Protein AF-A0A2G0VUC4-F1 (afdb_monomer_lite)

Structure (mmCIF, N/CA/C/O backbone):
data_AF-A0A2G0VUC4-F1
#
_entry.id   AF-A0A2G0VUC4-F1
#
loop_
_atom_site.group_PDB
_atom_site.id
_atom_site.type_symbol
_atom_site.label_atom_id
_atom_site.label_alt_id
_atom_site.label_comp_id
_atom_site.label_asym_id
_atom_site.label_entity_id
_atom_site.label_seq_id
_atom_site.pdbx_PDB_ins_code
_atom_site.Cartn_x
_atom_site.Cartn_y
_atom_site.Cartn_z
_atom_site.occupancy
_atom_site.B_iso_or_equiv
_atom_site.auth_seq_id
_atom_site.auth_comp_id
_atom_site.auth_asym_id
_atom_site.auth_atom_id
_atom_site.pdbx_PDB_model_num
ATOM 1 N N . MET A 1 1 ? -6.877 -8.867 16.863 1.00 85.81 1 MET A N 1
ATOM 2 C CA . MET A 1 1 ? -7.852 -7.922 16.282 1.00 85.81 1 MET A CA 1
ATOM 3 C C . MET A 1 1 ? -8.717 -7.413 17.406 1.00 85.81 1 MET A C 1
ATOM 5 O O . MET A 1 1 ? -8.926 -8.165 18.348 1.00 85.81 1 MET A O 1
ATOM 9 N N . LEU A 1 2 ? -9.216 -6.186 17.304 1.00 89.44 2 LEU A N 1
ATOM 10 C CA . LEU A 1 2 ? -10.131 -5.609 18.285 1.00 89.44 2 LEU A CA 1
ATOM 11 C C . LEU A 1 2 ? -11.136 -4.665 17.627 1.00 89.44 2 LEU A C 1
ATOM 13 O O . LEU A 1 2 ? -10.881 -4.143 16.532 1.00 89.44 2 LEU A O 1
ATOM 17 N N . ILE A 1 3 ? -12.258 -4.427 18.305 1.00 92.06 3 ILE A N 1
ATOM 18 C CA . ILE A 1 3 ? -13.204 -3.367 17.933 1.00 92.06 3 ILE A CA 1
ATOM 19 C C . ILE A 1 3 ? -12.658 -2.024 18.428 1.00 92.06 3 ILE A C 1
ATOM 21 O O . ILE A 1 3 ? -12.267 -1.889 19.586 1.00 92.06 3 ILE A O 1
ATOM 25 N N . ALA A 1 4 ? -12.642 -1.011 17.566 1.00 93.31 4 ALA A N 1
ATOM 26 C CA . ALA A 1 4 ? -12.190 0.328 17.917 1.00 93.31 4 ALA A CA 1
ATOM 27 C C . ALA A 1 4 ? -13.163 1.401 17.439 1.00 93.31 4 ALA A C 1
ATOM 29 O O . ALA A 1 4 ? -13.770 1.288 16.376 1.00 93.31 4 ALA A O 1
ATOM 30 N N . ILE A 1 5 ? -13.237 2.481 18.210 1.00 93.19 5 ILE A N 1
ATOM 31 C CA . ILE A 1 5 ? -13.954 3.706 17.871 1.00 93.19 5 ILE A CA 1
ATOM 32 C C . ILE A 1 5 ? -12.913 4.771 17.550 1.00 93.19 5 ILE A C 1
ATOM 34 O O . ILE A 1 5 ? -11.982 4.993 18.327 1.00 93.19 5 ILE A O 1
ATOM 38 N N . ALA A 1 6 ? -13.059 5.416 16.400 1.00 91.56 6 ALA A N 1
ATOM 39 C CA . ALA A 1 6 ? -12.246 6.540 15.970 1.00 91.56 6 ALA A CA 1
ATOM 40 C C . ALA A 1 6 ? -13.125 7.788 15.859 1.00 91.56 6 ALA A C 1
ATOM 42 O O . ALA A 1 6 ? -14.198 7.743 15.261 1.00 91.56 6 ALA A O 1
ATOM 43 N N . GLY A 1 7 ? -12.671 8.892 16.444 1.00 90.25 7 GLY A N 1
ATOM 44 C CA . GLY A 1 7 ? -13.303 10.199 16.325 1.00 90.25 7 GLY A CA 1
ATOM 45 C C . GLY A 1 7 ? -12.449 11.137 15.489 1.00 90.25 7 GLY A C 1
ATOM 46 O O . GLY A 1 7 ? -11.262 11.319 15.774 1.00 90.25 7 GLY A O 1
ATOM 47 N N . PHE A 1 8 ? -13.074 11.742 14.488 1.00 85.94 8 PHE A N 1
ATOM 48 C CA . PHE A 1 8 ? -12.481 12.731 13.597 1.00 85.94 8 PHE A CA 1
ATOM 49 C C . PHE A 1 8 ? -13.121 14.102 13.837 1.00 85.94 8 PHE A C 1
ATOM 51 O O . PHE A 1 8 ? -14.271 14.170 14.285 1.00 85.94 8 PHE A O 1
ATOM 58 N N . PRO A 1 9 ? -12.418 15.204 13.545 1.00 83.00 9 PRO A N 1
ATOM 59 C CA . PRO A 1 9 ? -13.024 16.528 13.560 1.00 83.00 9 PRO A CA 1
ATOM 60 C C . PRO A 1 9 ? -14.256 16.571 12.646 1.00 83.00 9 PRO A C 1
ATOM 62 O O . PRO A 1 9 ? -14.253 16.012 11.552 1.00 83.00 9 PRO A O 1
ATOM 65 N N . ALA A 1 10 ? -15.323 17.240 13.089 1.00 73.06 10 ALA A N 1
ATOM 66 C CA . ALA A 1 10 ? -16.531 17.409 12.274 1.00 73.06 10 ALA A CA 1
ATOM 67 C C . ALA A 1 10 ? -16.302 18.304 11.037 1.00 73.06 10 ALA A C 1
ATOM 69 O O . ALA A 1 10 ? -17.073 18.269 10.081 1.00 73.06 10 ALA A O 1
ATOM 70 N N . ASP A 1 11 ? -15.241 19.110 11.075 1.00 73.38 11 ASP A N 1
ATOM 71 C CA . ASP A 1 11 ? -14.840 20.054 10.041 1.00 73.38 11 ASP A CA 1
ATOM 72 C C . ASP A 1 11 ? -13.656 19.480 9.252 1.00 73.38 11 ASP A C 1
ATOM 74 O O . ASP A 1 11 ? -12.533 19.441 9.755 1.00 73.38 11 ASP A O 1
ATOM 78 N N . SER A 1 12 ? -13.906 19.060 8.010 1.00 59.00 12 SER A N 1
ATOM 79 C CA . SER A 1 12 ? -12.901 18.485 7.104 1.00 59.00 12 SER A CA 1
ATOM 80 C C . SER A 1 12 ? -11.830 19.485 6.653 1.00 59.00 12 SER A C 1
ATOM 82 O O . SER A 1 12 ? -10.895 19.109 5.956 1.00 59.00 12 SER A O 1
ATOM 84 N N . SER A 1 13 ? -11.947 20.771 7.014 1.00 60.84 13 SER A N 1
ATOM 85 C CA . SER A 1 13 ? -10.867 21.751 6.825 1.00 60.84 13 SER A CA 1
ATOM 86 C C . SER A 1 13 ? -9.804 21.687 7.928 1.00 60.84 13 SER A C 1
ATOM 88 O O . SER A 1 13 ? -8.744 22.305 7.811 1.00 60.84 13 SER A O 1
ATOM 90 N N . LYS A 1 14 ? -10.074 20.941 9.005 1.00 53.00 14 LYS A N 1
ATOM 91 C CA . LYS A 1 14 ? -9.201 20.802 10.165 1.00 53.00 14 LYS A CA 1
ATOM 92 C C . LYS A 1 14 ? -8.740 19.361 10.280 1.00 53.00 14 LYS A C 1
ATOM 94 O O . LYS A 1 14 ? -9.324 18.624 11.052 1.00 53.00 14 LYS A O 1
ATOM 99 N N . ASP A 1 15 ? -7.654 19.028 9.586 1.00 56.28 15 ASP A N 1
ATOM 100 C CA . ASP A 1 15 ? -6.787 17.880 9.891 1.00 56.28 15 ASP A CA 1
ATOM 101 C C . ASP A 1 15 ? -7.516 16.527 10.047 1.00 56.28 15 ASP A C 1
ATOM 103 O O . ASP A 1 15 ? -8.082 16.221 11.096 1.00 56.28 15 ASP A O 1
ATOM 107 N N . ASP A 1 16 ? -7.390 15.659 9.040 1.00 63.53 16 ASP A N 1
ATOM 108 C CA . ASP A 1 16 ? -7.969 14.304 9.018 1.00 63.53 16 ASP A CA 1
ATOM 109 C C . ASP A 1 16 ? -7.397 13.358 10.100 1.00 63.53 16 ASP A C 1
ATOM 111 O O . ASP A 1 16 ? -7.725 12.168 10.160 1.00 63.53 16 ASP A O 1
ATOM 115 N N . SER A 1 17 ? -6.537 13.862 10.989 1.00 74.81 17 SER A N 1
ATOM 116 C CA . SER A 1 17 ? -6.028 13.121 12.135 1.00 74.81 17 SER A CA 1
ATOM 117 C C . SER A 1 17 ? -7.134 12.716 13.108 1.00 74.81 17 SER A C 1
ATOM 119 O O . SER A 1 17 ? -7.921 13.526 13.605 1.00 74.81 17 SER A O 1
ATOM 121 N N . VAL A 1 18 ? -7.091 11.442 13.491 1.00 79.00 18 VAL A N 1
ATOM 122 C CA . VAL A 1 18 ? -7.903 10.873 14.569 1.00 79.00 18 VAL A CA 1
ATOM 123 C C . VAL A 1 18 ? -7.640 11.636 15.872 1.00 79.00 18 VAL A C 1
ATOM 125 O O . VAL A 1 18 ? -6.518 11.644 16.377 1.00 79.00 18 VAL A O 1
ATOM 128 N N . LYS A 1 19 ? -8.680 12.258 16.437 1.00 83.81 19 LYS A N 1
ATOM 129 C CA . LYS A 1 19 ? -8.619 12.990 17.717 1.00 83.81 19 LYS A CA 1
ATOM 130 C C . LYS A 1 19 ? -8.969 12.119 18.913 1.00 83.81 19 LYS A C 1
ATOM 132 O O . LYS A 1 19 ? -8.510 12.382 20.019 1.00 83.81 19 LYS A O 1
ATOM 137 N N . LEU A 1 20 ? -9.762 11.079 18.684 1.00 85.56 20 LEU A N 1
ATOM 138 C CA . LEU A 1 20 ? -10.157 10.120 19.703 1.00 85.56 20 LEU A CA 1
ATOM 139 C C . LEU A 1 20 ? -9.959 8.713 19.170 1.00 85.56 20 LEU A C 1
ATOM 141 O O . LEU A 1 20 ? -10.416 8.394 18.074 1.00 85.56 20 LEU A O 1
ATOM 145 N N . ARG A 1 21 ? -9.327 7.858 19.965 1.00 88.50 21 ARG A N 1
ATOM 146 C CA . ARG A 1 21 ? -9.279 6.429 19.694 1.00 88.50 21 ARG A CA 1
ATOM 147 C C . ARG A 1 21 ? -9.554 5.659 20.971 1.00 88.50 21 ARG A C 1
ATOM 149 O O . ARG A 1 21 ? -8.811 5.792 21.936 1.00 88.50 21 ARG A O 1
ATOM 156 N N . ILE A 1 22 ? -10.613 4.861 20.940 1.00 90.62 22 ILE A N 1
ATOM 157 C CA . ILE A 1 22 ? -11.016 3.985 22.038 1.00 90.62 22 ILE A CA 1
ATOM 158 C C . ILE A 1 22 ? -10.966 2.553 21.524 1.00 90.62 22 ILE A C 1
ATOM 160 O O . ILE A 1 22 ? -11.586 2.237 20.507 1.00 90.62 22 ILE A O 1
ATOM 164 N N . ASN A 1 23 ? -10.225 1.696 22.219 1.00 92.31 23 ASN A N 1
ATOM 165 C CA . ASN A 1 23 ? -10.179 0.267 21.940 1.00 92.31 23 ASN A CA 1
ATOM 166 C C . ASN A 1 23 ? -11.171 -0.424 22.877 1.00 92.31 23 ASN A C 1
ATOM 168 O O . ASN A 1 23 ? -11.034 -0.344 24.097 1.00 92.31 23 ASN A O 1
ATOM 172 N N . VAL A 1 24 ? -12.170 -1.095 22.312 1.00 91.50 24 VAL A N 1
ATOM 173 C CA . VAL A 1 24 ? -13.136 -1.871 23.088 1.00 91.50 24 VAL A CA 1
ATOM 174 C C . VAL A 1 24 ? -12.403 -3.069 23.679 1.00 91.50 24 VAL A C 1
ATOM 176 O O . VAL A 1 24 ? -11.749 -3.823 22.960 1.00 91.50 24 VAL A O 1
ATOM 179 N N . LYS A 1 25 ? -12.487 -3.236 24.999 1.00 90.62 25 LYS A N 1
ATOM 180 C CA . LYS A 1 25 ? -11.857 -4.375 25.671 1.00 90.62 25 LYS A CA 1
ATOM 181 C C . LYS A 1 25 ? -12.583 -5.684 25.325 1.00 90.62 25 LYS A C 1
ATOM 183 O O . LYS A 1 25 ? -13.806 -5.642 25.148 1.00 90.62 25 LYS A O 1
ATOM 188 N N . PRO A 1 26 ? -11.885 -6.836 25.287 1.00 89.75 26 PRO A N 1
ATOM 189 C CA . PRO A 1 26 ? -12.470 -8.126 24.906 1.00 89.75 26 PRO A CA 1
ATOM 190 C C . PRO A 1 26 ? -13.762 -8.488 25.653 1.00 89.75 26 PRO A C 1
ATOM 192 O O . PRO A 1 26 ? -14.687 -9.038 25.060 1.00 89.75 26 PRO A O 1
ATOM 195 N N . GLU A 1 27 ? -13.874 -8.133 26.936 1.00 93.12 27 GLU A N 1
ATOM 196 C CA . GLU A 1 27 ? -15.069 -8.379 27.751 1.00 93.12 27 GLU A CA 1
ATOM 197 C C . GLU A 1 27 ? -16.331 -7.646 27.263 1.00 93.12 27 GLU A C 1
ATOM 199 O O . GLU A 1 27 ? -17.446 -8.073 27.565 1.00 93.12 27 GLU A O 1
ATOM 204 N N . PHE A 1 28 ? -16.176 -6.571 26.487 1.00 93.62 28 PHE A N 1
ATOM 205 C CA . PHE A 1 28 ? -17.280 -5.774 25.951 1.00 93.62 28 PHE A CA 1
ATOM 206 C C . PHE A 1 28 ? -17.544 -6.027 24.467 1.00 93.62 28 PHE A C 1
ATOM 208 O O . PHE A 1 28 ? -18.610 -5.654 23.974 1.00 93.62 28 PHE A O 1
ATOM 215 N N . GLU A 1 29 ? -16.614 -6.666 23.751 1.00 91.25 29 GLU A N 1
ATOM 216 C CA . GLU A 1 29 ? -16.709 -6.844 22.299 1.00 91.25 29 GLU A CA 1
ATOM 217 C C . GLU A 1 29 ? -18.002 -7.541 21.895 1.00 91.25 29 GLU A C 1
ATOM 219 O O . GLU A 1 29 ? -18.679 -7.087 20.977 1.00 91.25 29 GLU A O 1
ATOM 224 N N . ARG A 1 30 ? -18.402 -8.592 22.620 1.00 90.56 30 ARG A N 1
ATOM 225 C CA . ARG A 1 30 ? -19.621 -9.336 22.293 1.00 90.56 30 ARG A CA 1
ATOM 226 C C . ARG A 1 30 ? -20.871 -8.461 22.374 1.00 90.56 30 ARG A C 1
ATOM 228 O O . ARG A 1 30 ? -21.677 -8.460 21.448 1.00 90.56 30 ARG A O 1
ATOM 235 N N . THR A 1 31 ? -20.998 -7.684 23.444 1.00 94.00 31 THR A N 1
ATOM 236 C CA . THR A 1 31 ? -22.121 -6.761 23.641 1.00 94.00 31 THR A CA 1
ATOM 237 C C . THR A 1 31 ? -22.125 -5.662 22.580 1.00 94.00 31 THR A C 1
ATOM 239 O O . THR A 1 31 ? -23.180 -5.310 22.057 1.00 94.00 31 THR A O 1
ATOM 242 N N . VAL A 1 32 ? -20.950 -5.140 22.217 1.00 92.62 32 VAL A N 1
ATOM 243 C CA . VAL A 1 32 ? -20.818 -4.134 21.155 1.00 92.62 32 VAL A CA 1
ATOM 244 C C . VAL A 1 32 ? -21.178 -4.720 19.787 1.00 92.62 32 VAL A C 1
ATOM 246 O O . VAL A 1 32 ? -21.891 -4.071 19.026 1.00 92.62 32 VAL A O 1
ATOM 249 N N . MET A 1 33 ? -20.772 -5.955 19.481 1.00 91.19 33 MET A N 1
ATOM 250 C CA . MET A 1 33 ? -21.184 -6.649 18.255 1.00 91.19 33 MET A CA 1
ATOM 251 C C . MET A 1 33 ? -22.699 -6.838 18.194 1.00 91.19 33 MET A C 1
ATOM 253 O O . MET A 1 33 ? -23.296 -6.566 17.155 1.00 91.19 33 MET A O 1
ATOM 257 N N . ASP A 1 34 ? -23.326 -7.252 19.299 1.00 91.94 34 ASP A N 1
ATOM 258 C CA . ASP A 1 34 ? -24.778 -7.427 19.370 1.00 91.94 34 ASP A CA 1
ATOM 259 C C . ASP A 1 34 ? -25.511 -6.078 19.173 1.00 91.94 34 ASP A C 1
ATOM 261 O O . ASP A 1 34 ? -26.501 -6.024 18.443 1.00 91.94 34 ASP A O 1
ATOM 265 N N . LEU A 1 35 ? -24.988 -4.969 19.722 1.00 91.38 35 LEU A N 1
ATOM 266 C CA . LEU A 1 35 ? -25.503 -3.606 19.484 1.00 91.38 35 LEU A CA 1
ATOM 267 C C . LEU A 1 35 ? -25.346 -3.144 18.028 1.00 91.38 35 LEU A C 1
ATOM 269 O O . LEU A 1 35 ? -26.197 -2.421 17.509 1.00 91.38 35 LEU A O 1
ATOM 273 N N . MET A 1 36 ? -24.255 -3.541 17.375 1.00 89.75 36 MET A N 1
ATOM 274 C CA . MET A 1 36 ? -23.986 -3.211 15.975 1.00 89.75 36 MET A CA 1
ATOM 275 C C . MET A 1 36 ? -24.684 -4.158 14.990 1.00 89.75 36 MET A C 1
ATOM 277 O O . MET A 1 36 ? -24.741 -3.865 13.797 1.00 89.75 36 MET A O 1
ATOM 281 N N . GLY A 1 37 ? -25.239 -5.276 15.468 1.00 90.44 37 GLY A N 1
ATOM 282 C CA . GLY A 1 37 ? -25.793 -6.333 14.622 1.00 90.44 37 GLY A CA 1
ATOM 283 C C . GLY A 1 37 ? -24.725 -7.118 13.851 1.00 90.44 37 GLY A C 1
ATOM 284 O O . GLY A 1 37 ? -25.037 -7.776 12.855 1.00 90.44 37 GLY A O 1
ATOM 285 N N . TRP A 1 38 ? -23.464 -7.056 14.282 1.00 90.62 38 TRP A N 1
ATOM 286 C CA . TRP A 1 38 ? -22.346 -7.711 13.612 1.00 90.62 38 TRP A CA 1
ATOM 287 C C . TRP A 1 38 ? -22.289 -9.199 13.959 1.00 90.62 38 TRP A C 1
ATOM 289 O O . TRP A 1 38 ? -22.265 -9.595 15.123 1.00 90.62 38 TRP A O 1
ATOM 299 N N . LYS A 1 39 ? -22.227 -10.047 12.927 1.00 86.44 39 LYS A N 1
ATOM 300 C CA . LYS A 1 39 ? -22.100 -11.507 13.094 1.00 86.44 39 LYS A CA 1
ATOM 301 C C . LYS A 1 39 ? -20.649 -11.966 13.216 1.00 86.44 39 LYS A C 1
ATOM 303 O O . LYS A 1 39 ? -20.394 -13.001 13.823 1.00 86.44 39 LYS A O 1
ATOM 308 N N . HIS A 1 40 ? -19.725 -11.222 12.621 1.00 84.75 40 HIS A N 1
ATOM 309 C CA . HIS A 1 40 ? -18.295 -11.502 12.597 1.00 84.75 40 HIS A CA 1
ATOM 310 C C . HIS A 1 40 ? -17.509 -10.190 12.567 1.00 84.75 40 HIS A C 1
ATOM 312 O O . HIS A 1 40 ? -18.062 -9.133 12.271 1.00 84.75 40 HIS A O 1
ATOM 318 N N . LEU A 1 41 ? -16.227 -10.275 12.913 1.00 81.44 41 LEU A N 1
ATOM 319 C CA . LEU A 1 41 ? -15.297 -9.155 12.894 1.00 81.44 41 LEU A CA 1
ATOM 320 C C . LEU A 1 41 ? -14.571 -9.124 11.545 1.00 81.44 41 LEU A C 1
ATOM 322 O O . LEU A 1 41 ? -13.864 -10.075 11.214 1.00 81.44 41 LEU A O 1
ATOM 326 N N . GLU A 1 42 ? -14.722 -8.038 10.791 1.00 83.06 42 GLU A N 1
ATOM 327 C CA . GLU A 1 42 ? -14.068 -7.838 9.495 1.00 83.06 42 GLU A CA 1
ATOM 328 C C . GLU A 1 42 ? -13.144 -6.618 9.544 1.00 83.06 42 GLU A C 1
ATOM 330 O O . GLU A 1 42 ? -13.569 -5.504 9.848 1.00 83.06 42 GLU A O 1
ATOM 335 N N . ILE A 1 43 ? -11.854 -6.839 9.287 1.00 82.25 43 ILE A N 1
ATOM 336 C CA . ILE A 1 43 ? -10.829 -5.793 9.383 1.00 82.25 43 ILE A CA 1
ATOM 337 C C . ILE A 1 43 ? -10.973 -4.803 8.240 1.00 82.25 43 ILE A C 1
ATOM 339 O O . ILE A 1 43 ? -11.121 -5.201 7.090 1.00 82.25 43 ILE A O 1
ATOM 343 N N . GLY A 1 44 ? -10.816 -3.517 8.549 1.00 78.44 44 GLY A N 1
ATOM 344 C CA . GLY A 1 44 ? -10.811 -2.461 7.536 1.00 78.44 44 GLY A CA 1
ATOM 345 C C . GLY A 1 44 ? -12.207 -1.971 7.168 1.00 78.44 44 GLY A C 1
ATOM 346 O O . GLY A 1 44 ? -12.323 -0.926 6.535 1.00 78.44 44 GLY A O 1
ATOM 347 N N . HIS A 1 45 ? -13.254 -2.647 7.644 1.00 83.19 45 HIS A N 1
ATOM 348 C CA . HIS A 1 45 ? -14.614 -2.136 7.590 1.00 83.19 45 HIS A CA 1
ATOM 349 C C . HIS A 1 45 ? -14.858 -1.165 8.753 1.00 83.19 45 HIS A C 1
ATOM 351 O O . HIS A 1 45 ? -14.727 -1.533 9.926 1.00 83.19 45 HIS A O 1
ATOM 357 N N . TRP A 1 46 ? -15.181 0.087 8.420 1.00 88.25 46 TRP A N 1
ATOM 358 C CA . TRP A 1 46 ? -15.514 1.151 9.370 1.00 88.25 46 TRP A CA 1
ATOM 359 C C . TRP A 1 46 ? -16.901 1.701 9.054 1.00 88.25 46 TRP A C 1
ATOM 361 O O . TRP A 1 46 ? -17.177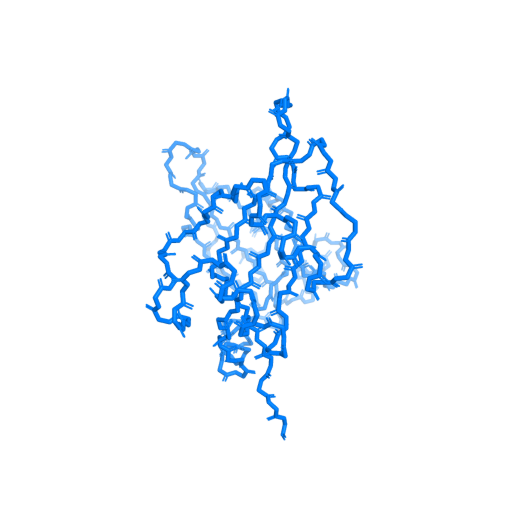 2.106 7.926 1.00 88.25 46 TRP A O 1
ATOM 371 N N . GLU A 1 47 ? -17.765 1.750 10.063 1.00 90.00 47 GLU A N 1
ATOM 372 C CA . GLU A 1 47 ? -19.132 2.249 9.943 1.00 90.00 47 GLU A CA 1
ATOM 373 C C . GLU A 1 47 ? -19.313 3.549 10.735 1.00 90.00 47 GLU A C 1
ATOM 375 O O . GLU A 1 47 ? -18.824 3.650 11.868 1.00 90.00 47 GLU A O 1
ATOM 380 N N . PRO A 1 48 ? -20.052 4.537 10.197 1.00 90.12 48 PRO A N 1
ATOM 381 C CA . PRO A 1 48 ? -20.404 5.741 10.938 1.00 90.12 48 PRO A CA 1
ATOM 382 C C . PRO A 1 48 ? -21.181 5.411 12.215 1.00 90.12 48 PRO A C 1
ATOM 384 O O . PRO A 1 48 ? -22.174 4.677 12.195 1.00 90.12 48 PRO A O 1
ATOM 387 N N . LEU A 1 49 ? -20.766 6.006 13.332 1.00 89.50 49 LEU A N 1
ATOM 388 C CA . LEU A 1 49 ? -21.386 5.801 14.633 1.00 89.50 49 LEU A CA 1
ATOM 389 C C . LEU A 1 49 ? -22.236 7.019 15.009 1.00 89.50 49 LEU A C 1
ATOM 391 O O . LEU A 1 49 ? -21.739 8.021 15.517 1.00 89.50 49 LEU A O 1
ATOM 395 N N . ILE A 1 50 ? -23.545 6.925 14.768 1.00 88.00 50 ILE A N 1
ATOM 396 C CA . ILE A 1 50 ? -24.497 7.975 15.158 1.00 88.00 50 ILE A CA 1
ATOM 397 C C . ILE A 1 50 ? -24.548 8.148 16.685 1.00 88.00 50 ILE A C 1
ATOM 399 O O . ILE A 1 50 ? -24.392 7.182 17.436 1.00 88.00 50 ILE A O 1
ATOM 403 N N . SER A 1 51 ? -24.839 9.365 17.153 1.00 84.81 51 SER A N 1
ATOM 404 C CA . SER A 1 51 ? -24.713 9.758 18.567 1.00 84.81 51 SER A CA 1
ATOM 405 C C . SER A 1 51 ? -25.469 8.849 19.541 1.00 84.81 51 SER A C 1
ATOM 407 O O . SER A 1 51 ? -24.954 8.541 20.612 1.00 84.81 51 SER A O 1
ATOM 409 N N . ILE A 1 52 ? -26.660 8.364 19.169 1.00 87.50 52 ILE A N 1
ATOM 410 C CA . ILE A 1 52 ? -27.437 7.456 20.027 1.00 87.50 52 ILE A CA 1
ATOM 411 C C . ILE A 1 52 ? -26.732 6.108 20.236 1.00 87.50 52 ILE A C 1
ATOM 413 O O . ILE A 1 52 ? -26.686 5.613 21.360 1.00 87.50 52 ILE A O 1
ATOM 417 N N . ARG A 1 53 ? -26.114 5.539 19.190 1.00 89.69 53 ARG A N 1
ATOM 418 C CA . ARG A 1 53 ? -25.331 4.301 19.323 1.00 89.69 53 ARG A CA 1
ATOM 419 C C . ARG A 1 53 ? -24.035 4.548 20.082 1.00 89.69 53 ARG A C 1
ATOM 421 O O . ARG A 1 53 ? -23.653 3.721 20.902 1.00 89.69 53 ARG A O 1
ATOM 428 N N . ALA A 1 54 ? -23.386 5.691 19.858 1.00 89.88 54 ALA A N 1
ATOM 429 C CA . ALA A 1 54 ? -22.199 6.073 20.616 1.00 89.88 54 ALA A CA 1
ATOM 430 C C . ALA A 1 54 ? -22.487 6.130 22.123 1.00 89.88 54 ALA A C 1
ATOM 432 O O . ALA A 1 54 ? -21.722 5.588 22.910 1.00 89.88 54 ALA A O 1
ATOM 433 N N . GLN A 1 55 ? -23.626 6.691 22.533 1.00 89.69 55 GLN A N 1
ATOM 434 C CA . GLN A 1 55 ? -24.032 6.714 23.941 1.00 89.69 55 GLN A CA 1
ATOM 435 C C . GLN A 1 55 ? -24.310 5.313 24.505 1.00 89.69 55 GLN A C 1
ATOM 437 O O . GLN A 1 55 ? -23.895 5.011 25.622 1.00 89.69 55 GLN A O 1
ATOM 442 N N . GLN A 1 56 ? -24.969 4.439 23.736 1.00 92.00 56 GLN A N 1
ATOM 443 C CA . GLN A 1 56 ? -25.201 3.048 24.149 1.00 92.00 56 GLN A CA 1
ATOM 444 C C . GLN A 1 56 ? -23.883 2.301 24.369 1.00 92.00 56 GLN A C 1
ATOM 446 O O . GLN A 1 56 ? -23.714 1.630 25.384 1.00 92.00 56 GLN A O 1
ATOM 451 N N . ILE A 1 57 ? -22.934 2.452 23.446 1.00 91.88 57 ILE A N 1
ATOM 452 C CA . ILE A 1 57 ? -21.620 1.818 23.555 1.00 91.88 57 ILE A CA 1
ATOM 453 C C . ILE A 1 57 ? -20.823 2.421 24.714 1.00 91.88 57 ILE A C 1
ATOM 455 O O . ILE A 1 57 ? -20.247 1.665 25.487 1.00 91.88 57 ILE A O 1
ATOM 459 N N . SER A 1 58 ? -20.852 3.745 24.893 1.00 92.12 58 SER A N 1
ATOM 460 C CA . SER A 1 58 ? -20.229 4.453 26.023 1.00 92.12 58 SER A CA 1
ATOM 461 C C . SER A 1 58 ? -20.680 3.882 27.372 1.00 92.12 58 SER A C 1
ATOM 463 O O . SER A 1 58 ? -19.845 3.624 28.238 1.00 92.12 58 SER A O 1
ATOM 465 N N . ALA A 1 59 ? -21.977 3.592 27.523 1.00 92.38 59 ALA A N 1
ATOM 466 C CA . ALA A 1 59 ? -22.521 2.966 28.726 1.00 92.38 59 ALA A CA 1
ATOM 467 C C . ALA A 1 59 ? -22.041 1.517 28.929 1.00 92.38 59 ALA A C 1
ATOM 469 O O . ALA A 1 59 ? -21.844 1.095 30.065 1.00 92.38 59 ALA A O 1
ATOM 470 N N . VAL A 1 60 ? -21.838 0.759 27.845 1.00 93.50 60 VAL A N 1
ATOM 471 C CA . VAL A 1 60 ? -21.340 -0.626 27.901 1.00 93.50 60 VAL A CA 1
ATOM 472 C C . VAL A 1 60 ? -19.865 -0.675 28.281 1.00 93.50 60 VAL A C 1
ATOM 474 O O . VAL A 1 60 ? -19.490 -1.448 29.157 1.00 93.50 60 VAL A O 1
ATOM 477 N N . ILE A 1 61 ? -19.033 0.138 27.630 1.00 92.62 61 ILE A N 1
ATOM 478 C CA . ILE A 1 61 ? -17.576 0.110 27.825 1.00 92.62 61 ILE A CA 1
ATOM 479 C C . ILE A 1 61 ? -17.120 0.958 29.019 1.00 92.62 61 ILE A C 1
ATOM 481 O O . ILE A 1 61 ? -15.951 0.911 29.391 1.00 92.62 61 ILE A O 1
ATOM 485 N N . ASN A 1 62 ? -18.044 1.717 29.620 1.00 91.06 62 ASN A N 1
ATOM 486 C CA . ASN A 1 62 ? -17.797 2.646 30.720 1.00 91.06 62 ASN A CA 1
ATOM 487 C C . ASN A 1 62 ? -16.713 3.693 30.394 1.00 91.06 62 ASN A C 1
ATOM 489 O O . ASN A 1 62 ? -15.885 4.041 31.236 1.00 91.06 62 ASN A O 1
ATOM 493 N N . GLU A 1 63 ? -16.726 4.198 29.158 1.00 87.62 63 GLU A N 1
ATOM 494 C CA . GLU A 1 63 ? -15.846 5.275 28.697 1.00 87.62 63 GLU A CA 1
ATOM 495 C C . GLU A 1 63 ? -16.657 6.397 28.062 1.00 87.62 63 GLU A C 1
ATOM 497 O O . GLU A 1 63 ? -17.649 6.153 27.374 1.00 87.62 63 GLU A O 1
ATOM 502 N N . THR A 1 64 ? -16.223 7.639 28.257 1.00 86.94 64 THR A N 1
ATOM 503 C CA . THR A 1 64 ? -16.880 8.806 27.668 1.00 86.94 64 THR A CA 1
ATOM 504 C C . THR A 1 64 ? -16.529 8.913 26.190 1.00 86.94 64 THR A C 1
ATOM 506 O O . THR A 1 64 ? -15.381 9.169 25.832 1.00 86.94 64 THR A O 1
ATOM 509 N N . ILE A 1 65 ? -17.533 8.771 25.325 1.00 86.06 65 ILE A N 1
ATOM 510 C CA . ILE A 1 65 ? -17.378 8.986 23.887 1.00 86.06 65 ILE A CA 1
ATOM 511 C C . ILE A 1 65 ? -17.863 10.397 23.560 1.00 86.06 65 ILE A C 1
ATOM 513 O O . ILE A 1 65 ? -19.038 10.718 23.735 1.00 86.06 65 ILE A O 1
ATOM 517 N N . SER A 1 66 ? -16.947 11.240 23.092 1.00 82.19 66 SER A N 1
ATOM 518 C CA . SER A 1 66 ? -17.244 12.630 22.750 1.00 82.19 66 SER A CA 1
ATOM 519 C C . SER A 1 66 ? -18.131 12.703 21.502 1.00 82.19 66 SER A C 1
ATOM 521 O O . SER A 1 66 ? -17.743 12.230 20.436 1.00 82.19 66 SER A O 1
ATOM 523 N N . THR A 1 67 ? -19.339 13.259 21.628 1.00 77.88 67 THR A N 1
ATOM 524 C CA . THR A 1 67 ? -20.333 13.316 20.535 1.00 77.88 67 THR A CA 1
ATOM 525 C C . THR A 1 67 ? -20.189 14.536 19.621 1.00 77.88 67 THR A C 1
ATOM 527 O O . THR A 1 67 ? -20.987 14.707 18.707 1.00 77.88 67 THR A O 1
ATOM 530 N N . ASP A 1 68 ? -19.220 15.406 19.892 1.00 83.81 68 ASP A N 1
ATOM 531 C CA . ASP A 1 68 ? -18.814 16.549 19.064 1.00 83.81 68 ASP A CA 1
ATOM 532 C C . ASP A 1 68 ? -17.886 16.147 17.903 1.00 83.81 68 ASP A C 1
ATOM 534 O O . ASP A 1 68 ? -17.621 16.953 17.011 1.00 83.81 68 ASP A O 1
ATOM 538 N N . LEU A 1 69 ? -17.407 14.901 17.903 1.00 8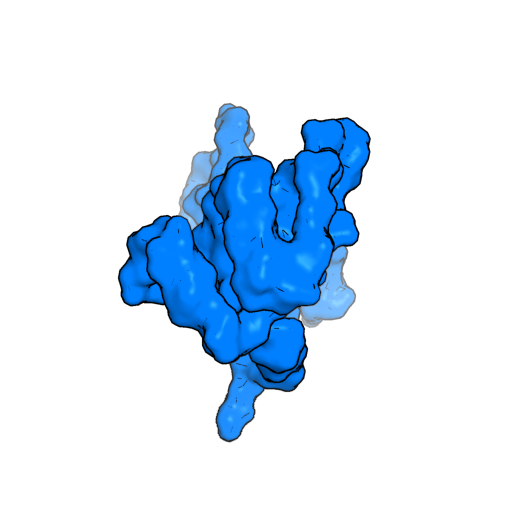6.06 69 LEU A N 1
ATOM 539 C CA . LEU A 1 69 ? -16.598 14.322 16.837 1.00 86.06 69 LEU A CA 1
ATOM 540 C C . LEU A 1 69 ? -17.465 13.540 15.843 1.00 86.06 69 LEU A C 1
ATOM 542 O O . LEU A 1 69 ? -18.489 12.956 16.200 1.00 86.06 69 LEU A O 1
ATOM 546 N N . ASN A 1 70 ? -16.994 13.448 14.600 1.00 88.56 70 ASN A N 1
ATOM 547 C CA . ASN A 1 70 ? -17.478 12.455 13.649 1.00 88.56 70 ASN A CA 1
ATOM 548 C C . ASN A 1 70 ? -16.919 11.090 14.053 1.00 88.56 70 ASN A C 1
ATOM 550 O O . ASN A 1 70 ? -15.735 10.804 13.870 1.00 88.56 70 ASN A O 1
ATOM 554 N N . LEU A 1 71 ? -17.772 10.263 14.649 1.00 91.44 71 LEU A N 1
ATOM 555 C CA . LEU A 1 71 ? -17.392 8.961 15.181 1.00 91.44 71 LEU A CA 1
ATOM 556 C C . LEU A 1 71 ? -17.591 7.868 14.134 1.00 91.44 71 LEU A C 1
ATOM 558 O O . LEU A 1 71 ? -18.589 7.837 13.416 1.00 91.44 71 LEU A O 1
ATOM 562 N N . SER A 1 72 ? -16.654 6.934 14.082 1.00 91.88 72 SER A N 1
ATOM 563 C CA . SER A 1 72 ? -16.759 5.691 13.322 1.00 91.88 72 SER A CA 1
ATOM 564 C C . SER A 1 72 ? -16.302 4.527 14.187 1.00 91.88 72 SER A C 1
ATOM 566 O O . SER A 1 72 ? -15.404 4.680 15.015 1.00 91.88 72 SER A O 1
ATOM 568 N N . ILE A 1 73 ? -16.910 3.363 14.001 1.00 93.06 73 ILE A N 1
ATOM 569 C CA . ILE A 1 73 ? -16.542 2.125 14.686 1.00 93.06 73 ILE A CA 1
ATOM 570 C C . ILE A 1 73 ? -16.159 1.072 13.653 1.00 93.06 73 ILE A C 1
ATOM 572 O O . ILE A 1 73 ? -16.772 0.981 12.595 1.00 93.06 73 ILE A O 1
ATOM 576 N N . GLY A 1 74 ? -15.140 0.280 13.946 1.00 93.38 74 GLY A N 1
ATOM 577 C CA . GLY A 1 74 ? -14.662 -0.743 13.027 1.00 93.38 74 GLY A CA 1
ATOM 578 C C . GLY A 1 74 ? -13.757 -1.741 13.719 1.00 93.38 74 GLY A C 1
ATOM 579 O O . GLY A 1 74 ? -13.500 -1.645 14.923 1.00 93.38 74 GLY A O 1
ATOM 580 N N . VAL A 1 75 ? -13.254 -2.698 12.947 1.00 91.50 75 VAL A N 1
ATOM 581 C CA . VAL A 1 75 ? -12.288 -3.683 13.435 1.00 91.50 75 VAL A CA 1
ATOM 582 C C . VAL A 1 75 ? -10.905 -3.353 12.894 1.00 91.50 75 VAL A C 1
ATOM 584 O O . VAL A 1 75 ? -10.713 -3.130 11.696 1.00 91.50 75 VAL A O 1
ATOM 587 N N . ARG A 1 76 ? -9.914 -3.353 13.785 1.00 87.88 76 ARG A N 1
ATOM 588 C CA . ARG A 1 76 ? -8.503 -3.152 13.438 1.00 87.88 76 ARG A CA 1
ATOM 589 C C . ARG A 1 76 ? -7.598 -4.132 14.174 1.00 87.88 76 ARG A C 1
ATOM 591 O O . ARG A 1 76 ? -8.014 -4.841 15.088 1.00 87.88 76 ARG A O 1
ATOM 598 N N . PHE A 1 77 ? -6.333 -4.155 13.779 1.00 85.81 77 PHE A N 1
ATOM 599 C CA . PHE A 1 77 ? -5.288 -4.797 14.568 1.00 85.81 77 PHE A CA 1
ATOM 600 C C . PHE A 1 77 ? -4.989 -3.976 15.824 1.00 85.81 77 PHE A C 1
ATOM 602 O O . PHE A 1 77 ? -5.039 -2.736 15.785 1.00 85.81 77 PHE A O 1
ATOM 609 N N . SER A 1 78 ? -4.694 -4.674 16.923 1.00 82.50 78 SER A N 1
ATOM 610 C CA . SER A 1 78 ? -4.206 -4.041 18.144 1.00 82.50 78 SER A CA 1
ATOM 611 C C . SER A 1 78 ? -2.853 -3.385 17.882 1.00 82.50 78 SER A C 1
ATOM 613 O O . SER A 1 78 ? -2.126 -3.786 16.973 1.00 82.50 78 SER A O 1
ATOM 615 N N . ASP A 1 79 ? -2.498 -2.373 18.670 1.00 81.00 79 ASP A N 1
ATOM 616 C CA . ASP A 1 79 ? -1.194 -1.723 18.512 1.00 81.00 79 ASP A CA 1
ATOM 617 C C . ASP A 1 79 ? -0.042 -2.712 18.760 1.00 81.00 79 ASP A C 1
ATOM 619 O O . ASP A 1 79 ? 1.002 -2.596 18.129 1.00 81.00 79 ASP A O 1
ATOM 623 N N . GLU A 1 80 ? -0.252 -3.738 19.592 1.00 80.25 80 GLU A N 1
ATOM 624 C CA . GLU A 1 80 ? 0.702 -4.831 19.803 1.00 80.25 80 GLU A CA 1
ATOM 625 C C . GLU A 1 80 ? 0.809 -5.760 18.587 1.00 80.25 80 GLU A C 1
ATOM 627 O O . GLU A 1 80 ? 1.914 -6.091 18.181 1.00 80.25 80 GLU A O 1
ATOM 632 N N . GLU A 1 81 ? -0.303 -6.134 17.947 1.00 78.75 81 GLU A N 1
ATOM 633 C CA . GLU A 1 81 ? -0.283 -6.930 16.710 1.00 78.75 81 GLU A CA 1
ATOM 634 C C . GLU A 1 81 ? 0.343 -6.155 15.547 1.00 78.75 81 GLU A C 1
ATOM 636 O O . GLU A 1 81 ? 1.050 -6.729 14.718 1.00 78.75 81 GLU A O 1
ATOM 641 N N . VAL A 1 82 ? 0.089 -4.844 15.474 1.00 78.25 82 VAL A N 1
ATOM 642 C CA . VAL A 1 82 ? 0.750 -3.956 14.513 1.00 78.25 82 VAL A CA 1
ATOM 643 C C . VAL A 1 82 ? 2.242 -3.889 14.829 1.00 78.25 82 VAL A C 1
ATOM 645 O O . VAL A 1 82 ? 3.053 -4.123 13.939 1.00 78.25 82 VAL A O 1
ATOM 648 N N . ALA A 1 83 ? 2.622 -3.642 16.083 1.00 77.00 83 ALA A N 1
ATOM 649 C CA . ALA A 1 83 ? 4.020 -3.586 16.494 1.00 77.00 83 ALA A CA 1
ATOM 650 C C . ALA A 1 83 ? 4.749 -4.909 16.234 1.00 77.00 83 ALA A C 1
ATOM 652 O O . ALA A 1 83 ? 5.860 -4.892 15.717 1.00 77.00 83 ALA A O 1
ATOM 653 N N . GLU A 1 84 ? 4.124 -6.049 16.523 1.00 75.12 84 GLU A N 1
ATOM 654 C CA . GLU A 1 84 ? 4.699 -7.371 16.283 1.00 75.12 84 GLU A CA 1
ATOM 655 C C . GLU A 1 84 ? 4.879 -7.645 14.795 1.00 75.12 84 GLU A C 1
ATOM 657 O O . GLU A 1 84 ? 5.934 -8.104 14.372 1.00 75.12 84 GLU A O 1
ATOM 662 N N . ARG A 1 85 ? 3.905 -7.275 13.962 1.00 68.06 85 ARG A N 1
ATOM 663 C CA . ARG A 1 85 ? 4.075 -7.363 12.508 1.00 68.06 85 ARG A CA 1
ATOM 664 C C . ARG A 1 85 ? 5.172 -6.461 11.988 1.00 68.06 85 ARG A C 1
ATOM 666 O O . ARG A 1 85 ? 5.896 -6.873 11.097 1.00 68.06 85 ARG A O 1
ATOM 673 N N . HIS A 1 86 ? 5.314 -5.261 12.540 1.00 68.06 86 HIS A N 1
ATOM 674 C CA . HIS A 1 86 ? 6.421 -4.386 12.176 1.00 68.06 86 HIS A CA 1
ATOM 675 C C . HIS A 1 86 ? 7.765 -4.966 12.642 1.00 68.06 86 HIS A C 1
ATOM 677 O O . HIS A 1 86 ? 8.722 -4.917 11.877 1.00 68.06 86 HIS A O 1
ATOM 683 N N . ARG A 1 87 ? 7.839 -5.566 13.841 1.00 70.56 87 ARG A N 1
ATOM 684 C CA . ARG A 1 87 ? 9.035 -6.276 14.337 1.00 70.56 87 ARG A CA 1
ATOM 685 C C . ARG A 1 87 ? 9.383 -7.496 13.491 1.00 70.56 87 ARG A C 1
ATOM 687 O O . ARG A 1 87 ? 10.560 -7.801 13.340 1.00 70.56 87 ARG A O 1
ATOM 694 N N . ASN A 1 88 ? 8.376 -8.169 12.940 1.00 70.62 88 ASN A N 1
ATOM 695 C CA . ASN A 1 88 ? 8.538 -9.412 12.196 1.00 70.62 88 ASN A CA 1
ATOM 696 C C . ASN A 1 88 ? 8.568 -9.224 10.671 1.00 70.62 88 ASN A C 1
ATOM 698 O O . ASN A 1 88 ? 8.357 -10.174 9.919 1.00 70.62 88 ASN A O 1
ATOM 702 N N . THR A 1 89 ? 8.810 -7.999 10.204 1.00 71.38 89 THR A N 1
ATOM 703 C CA . THR A 1 89 ? 9.038 -7.701 8.789 1.00 71.38 89 THR A CA 1
ATOM 704 C C . THR A 1 89 ? 10.330 -6.923 8.626 1.00 71.38 89 THR A C 1
ATOM 706 O O . THR A 1 89 ? 10.683 -6.115 9.481 1.00 71.38 89 THR A O 1
ATOM 709 N N . VAL A 1 90 ? 11.017 -7.135 7.510 1.00 81.12 90 VAL A N 1
ATOM 710 C CA . VAL A 1 90 ? 12.122 -6.282 7.075 1.00 81.12 90 VAL A CA 1
ATOM 711 C C . VAL A 1 90 ? 11.682 -5.464 5.873 1.00 81.12 90 VAL A C 1
ATOM 713 O O . VAL A 1 90 ? 10.966 -5.948 4.993 1.00 81.12 90 VAL A O 1
ATOM 716 N N . GLU A 1 91 ? 12.088 -4.198 5.863 1.00 82.94 91 GLU A N 1
ATOM 717 C CA . GLU A 1 91 ? 11.943 -3.330 4.702 1.00 82.94 91 GLU A CA 1
ATOM 718 C C . GLU A 1 91 ? 13.023 -3.700 3.688 1.00 82.94 91 GLU A C 1
ATOM 720 O O . GLU A 1 91 ? 14.219 -3.628 3.967 1.00 82.94 91 GLU A O 1
ATOM 725 N N . VAL A 1 92 ? 12.584 -4.136 2.512 1.00 84.56 92 VAL A N 1
ATOM 726 C CA . VAL A 1 92 ? 13.448 -4.446 1.379 1.00 84.56 92 VAL A CA 1
ATOM 727 C C . VAL A 1 92 ? 13.233 -3.377 0.327 1.00 84.56 92 VAL A C 1
ATOM 729 O O . VAL A 1 92 ? 12.106 -3.134 -0.110 1.00 84.56 92 VAL A O 1
ATOM 732 N N . ILE A 1 93 ? 14.336 -2.745 -0.061 1.00 88.56 93 ILE A N 1
ATOM 733 C CA . ILE A 1 93 ? 14.377 -1.799 -1.169 1.00 88.56 93 ILE A CA 1
ATOM 734 C C . ILE A 1 93 ? 14.584 -2.603 -2.452 1.00 88.56 93 ILE A C 1
ATOM 736 O O . ILE A 1 93 ? 15.467 -3.457 -2.505 1.00 88.56 93 ILE A O 1
ATOM 740 N N . PHE A 1 94 ? 13.779 -2.336 -3.472 1.00 91.12 94 PHE A N 1
ATOM 741 C CA . PHE A 1 94 ? 13.858 -2.985 -4.780 1.00 91.12 94 PHE A CA 1
ATOM 742 C C . PHE A 1 94 ? 13.531 -1.972 -5.881 1.00 91.12 94 PHE A C 1
ATOM 744 O O . PHE A 1 94 ? 12.986 -0.907 -5.594 1.00 91.12 94 PHE A O 1
ATOM 751 N N . LEU A 1 95 ? 13.875 -2.271 -7.133 1.00 94.12 95 LEU A N 1
ATOM 752 C CA . LEU A 1 95 ? 13.457 -1.440 -8.262 1.00 94.12 95 LEU A CA 1
ATOM 753 C C . LEU A 1 95 ? 12.074 -1.875 -8.750 1.0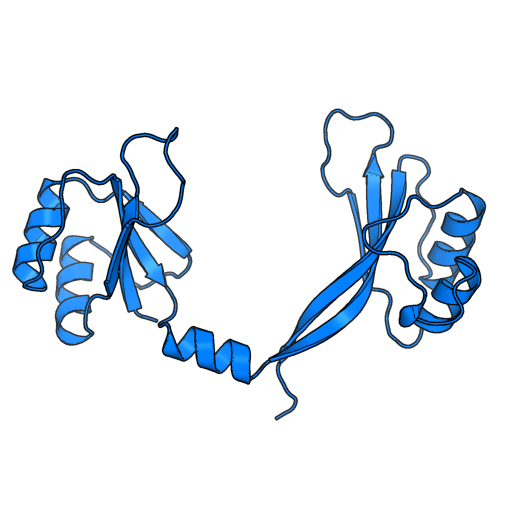0 94.12 95 LEU A C 1
ATOM 755 O O . LEU A 1 95 ? 11.831 -3.066 -8.931 1.00 94.12 95 LEU A O 1
ATOM 759 N N . SER A 1 96 ? 11.199 -0.913 -9.014 1.00 95.00 96 SER A N 1
ATOM 760 C CA . SER A 1 96 ? 9.914 -1.152 -9.675 1.00 95.00 96 SER A CA 1
ATOM 761 C C . SER A 1 96 ? 9.808 -0.307 -10.933 1.00 95.00 96 SER A C 1
ATOM 763 O O . SER A 1 96 ? 10.284 0.833 -10.950 1.00 95.00 96 SER A O 1
ATOM 765 N N . ILE A 1 97 ? 9.207 -0.875 -11.978 1.00 96.06 97 ILE A N 1
ATOM 766 C CA . ILE A 1 97 ? 8.823 -0.164 -13.195 1.00 96.06 97 ILE A CA 1
ATOM 767 C C . ILE A 1 97 ? 7.302 0.005 -13.249 1.00 96.06 97 ILE A C 1
ATOM 769 O O . ILE A 1 97 ? 6.546 -0.961 -13.154 1.00 96.06 97 ILE A O 1
ATOM 773 N N . SER A 1 98 ? 6.873 1.238 -13.476 1.00 95.38 98 SER A N 1
ATOM 774 C CA . SER A 1 98 ? 5.474 1.655 -13.559 1.00 95.38 98 SER A CA 1
ATOM 775 C C . SER A 1 98 ? 5.178 2.146 -14.975 1.00 95.38 98 SER A C 1
ATOM 777 O O . SER A 1 98 ? 6.051 2.713 -15.634 1.00 95.38 98 SER A O 1
ATOM 779 N N . GLY A 1 99 ? 3.962 1.942 -15.475 1.00 94.56 99 GLY A N 1
ATOM 780 C CA . GLY A 1 99 ? 3.533 2.436 -16.783 1.00 94.56 99 GLY A CA 1
ATOM 781 C C . GLY A 1 99 ? 2.151 3.069 -16.730 1.00 94.56 99 GLY A C 1
ATOM 782 O O . GLY A 1 99 ? 1.209 2.458 -16.228 1.00 94.56 99 GLY A O 1
ATOM 783 N N . PHE A 1 100 ? 2.037 4.267 -17.294 1.00 93.31 100 PHE A N 1
ATOM 784 C CA . PHE A 1 100 ? 0.809 5.065 -17.348 1.00 93.31 100 PHE A CA 1
ATOM 785 C C . PHE A 1 100 ? 0.507 5.452 -18.792 1.00 93.31 100 PHE A C 1
ATOM 787 O O . PHE A 1 100 ? 1.422 5.542 -19.611 1.00 93.31 100 PHE A O 1
ATOM 794 N N . TYR A 1 101 ? -0.759 5.682 -19.126 1.00 90.62 101 TYR A N 1
ATOM 795 C CA . TYR A 1 101 ? -1.123 6.168 -20.456 1.00 90.62 101 TYR A CA 1
ATOM 796 C C . TYR A 1 101 ? -0.521 7.554 -20.727 1.00 90.62 101 TYR A C 1
ATOM 798 O O . TYR A 1 101 ? -0.466 8.408 -19.848 1.00 90.62 101 TYR A O 1
ATOM 806 N N . SER A 1 102 ? -0.057 7.782 -21.958 1.00 79.81 102 SER A N 1
ATOM 807 C CA . SER A 1 102 ? 0.616 9.037 -22.328 1.00 79.81 102 SER A CA 1
ATOM 808 C C . SER A 1 102 ? -0.312 10.246 -22.501 1.00 79.81 102 SER A C 1
ATOM 810 O O . SER A 1 102 ? 0.173 11.374 -22.565 1.00 79.81 102 SER A O 1
ATOM 812 N N . ASP A 1 103 ? -1.619 10.020 -22.659 1.00 68.25 103 ASP A N 1
ATOM 813 C CA . ASP A 1 103 ? -2.576 11.011 -23.167 1.00 68.25 103 ASP A CA 1
ATOM 814 C C . ASP A 1 103 ? -3.903 11.091 -22.391 1.00 68.25 103 ASP A C 1
ATOM 816 O O . ASP A 1 103 ? -4.816 11.803 -22.816 1.00 68.25 103 ASP A O 1
ATOM 820 N N . SER A 1 104 ? -4.032 10.413 -21.250 1.00 60.69 104 SER A N 1
ATOM 821 C CA . SER A 1 104 ? -5.277 10.393 -20.478 1.00 60.69 104 SER A CA 1
ATOM 822 C C . SER A 1 104 ? -5.268 11.358 -19.291 1.00 60.69 104 SER A C 1
ATOM 824 O O . SER A 1 104 ? -4.250 11.588 -18.654 1.00 60.69 104 SER A O 1
ATOM 826 N N . TRP A 1 105 ? -6.453 11.862 -18.927 1.00 62.78 105 TRP A N 1
ATOM 827 C CA . TRP A 1 105 ? -6.734 12.403 -17.582 1.00 62.78 105 TRP A CA 1
ATOM 828 C C . TRP A 1 105 ? -6.817 11.311 -16.506 1.00 62.78 105 TRP A C 1
ATOM 830 O O . TRP A 1 105 ? -7.156 11.583 -15.358 1.00 62.78 105 TRP A O 1
ATOM 840 N N . ASP A 1 106 ? -6.603 10.066 -16.916 1.00 70.19 106 ASP A N 1
ATOM 841 C CA . ASP A 1 106 ? -6.586 8.899 -16.063 1.00 70.19 106 ASP A CA 1
ATOM 842 C C . ASP A 1 106 ? -5.133 8.604 -15.689 1.00 70.19 106 ASP A C 1
ATOM 844 O O . ASP A 1 106 ? -4.392 8.034 -16.489 1.00 70.19 106 ASP A O 1
ATOM 848 N N . ASP A 1 107 ? -4.741 9.009 -14.482 1.00 76.56 107 ASP A N 1
ATOM 849 C CA . ASP A 1 107 ? -3.435 8.710 -13.877 1.00 76.56 107 ASP A CA 1
ATOM 850 C C . ASP A 1 107 ? -3.384 7.271 -13.317 1.00 76.56 107 ASP A C 1
ATOM 852 O O . ASP A 1 107 ? -2.554 6.936 -12.469 1.00 76.56 107 ASP A O 1
ATOM 856 N N . SER A 1 108 ? -4.299 6.400 -13.754 1.00 86.94 108 SER A N 1
ATOM 857 C CA . SER A 1 108 ? -4.333 5.004 -13.329 1.00 86.94 108 SER A CA 1
ATOM 858 C C . SER A 1 108 ? -3.115 4.240 -13.836 1.00 86.94 108 SER A C 1
ATOM 860 O O . SER A 1 108 ? -2.767 4.282 -15.019 1.00 86.94 108 SER A O 1
ATOM 862 N N . LEU A 1 109 ? -2.519 3.463 -12.935 1.00 90.19 109 LEU A N 1
ATOM 863 C CA . LEU A 1 109 ? -1.427 2.540 -13.221 1.00 90.19 109 LEU A CA 1
ATOM 864 C C . LEU A 1 109 ? -1.889 1.441 -14.190 1.00 90.19 109 LEU A C 1
ATOM 866 O O . LEU A 1 109 ? -2.831 0.703 -13.906 1.00 90.19 109 LEU A O 1
ATOM 870 N N . GLN A 1 110 ? -1.216 1.325 -15.333 1.00 93.69 110 GLN A N 1
ATOM 871 C CA . GLN A 1 110 ? -1.551 0.369 -16.402 1.00 93.69 110 GLN A CA 1
ATOM 872 C C . GLN A 1 110 ? -0.579 -0.805 -16.489 1.00 93.69 110 GLN A C 1
ATOM 874 O O . GLN A 1 110 ? -0.859 -1.811 -17.148 1.00 93.69 110 GLN A O 1
ATOM 879 N N . TYR A 1 111 ? 0.594 -0.641 -15.891 1.00 93.56 111 TYR A N 1
ATOM 880 C CA . TYR A 1 111 ? 1.650 -1.632 -15.855 1.00 93.56 111 TYR A CA 1
ATOM 881 C C . TYR A 1 111 ? 2.454 -1.454 -14.573 1.00 93.56 111 TYR A C 1
ATOM 883 O O . TYR A 1 111 ? 2.833 -0.333 -14.246 1.00 93.56 111 TYR A O 1
ATOM 891 N N . GLU A 1 112 ? 2.740 -2.556 -13.895 1.00 94.62 112 GLU A N 1
ATOM 892 C CA . GLU A 1 112 ? 3.614 -2.607 -12.729 1.00 94.62 112 GLU A CA 1
ATOM 893 C C . GLU A 1 112 ? 4.487 -3.853 -12.843 1.00 94.62 112 GLU A C 1
ATOM 895 O O . GLU A 1 112 ? 3.994 -4.932 -13.187 1.00 94.62 112 GLU A O 1
ATOM 900 N N . GLY A 1 113 ? 5.781 -3.702 -12.580 1.00 92.56 113 GLY A N 1
ATOM 901 C CA . GLY A 1 113 ? 6.733 -4.802 -12.600 1.00 92.56 113 GLY A CA 1
ATOM 902 C C . GLY A 1 113 ? 7.800 -4.651 -11.525 1.00 92.56 113 GLY A C 1
ATOM 903 O O . GLY A 1 113 ? 8.646 -3.759 -11.605 1.00 92.56 113 GLY A O 1
ATOM 904 N N . ASP A 1 114 ? 7.806 -5.579 -10.569 1.00 93.38 114 ASP A N 1
ATOM 905 C CA . ASP A 1 114 ? 8.889 -5.738 -9.598 1.00 93.38 114 ASP A CA 1
ATOM 906 C C . ASP A 1 114 ? 10.136 -6.297 -10.298 1.00 93.38 114 ASP A C 1
ATOM 908 O O . ASP A 1 114 ? 10.121 -7.401 -10.852 1.00 93.38 114 ASP A O 1
ATOM 912 N N . ILE A 1 115 ? 11.256 -5.584 -10.211 1.00 92.56 115 ILE A N 1
ATOM 913 C CA . ILE A 1 115 ? 12.543 -6.086 -10.690 1.00 92.56 115 ILE A CA 1
ATOM 914 C C . ILE A 1 115 ? 13.138 -6.978 -9.602 1.00 92.56 115 ILE A C 1
ATOM 916 O O . ILE A 1 115 ? 13.452 -6.535 -8.495 1.00 92.56 115 ILE A O 1
ATOM 920 N N . THR A 1 116 ? 13.286 -8.264 -9.914 1.00 91.00 116 THR A N 1
ATOM 921 C CA . THR A 1 116 ? 13.898 -9.236 -9.003 1.00 91.00 116 THR A CA 1
ATOM 922 C C . THR A 1 116 ? 15.398 -8.987 -8.857 1.00 91.00 116 THR A C 1
ATOM 924 O O . THR A 1 116 ? 16.046 -8.415 -9.735 1.00 91.00 116 THR A O 1
ATOM 927 N N . GLN A 1 117 ? 15.982 -9.487 -7.765 1.00 88.12 117 GLN A N 1
ATOM 928 C CA . GLN A 1 117 ? 17.415 -9.343 -7.486 1.00 88.12 117 GLN A CA 1
ATOM 929 C C . GLN A 1 117 ? 18.310 -9.935 -8.595 1.00 88.12 117 GLN A C 1
ATOM 931 O O . GLN A 1 117 ? 19.429 -9.476 -8.799 1.00 88.12 117 GLN A O 1
ATOM 936 N N . GLU A 1 118 ? 17.819 -10.934 -9.333 1.00 92.75 118 GLU A N 1
ATOM 937 C CA . GLU A 1 118 ? 18.534 -11.538 -10.465 1.00 92.75 118 GLU A CA 1
ATOM 938 C C . GLU A 1 118 ? 18.621 -10.596 -11.676 1.00 92.75 118 GLU A C 1
ATOM 940 O O . GLU A 1 118 ? 19.624 -10.587 -12.390 1.00 92.75 118 GLU A O 1
ATOM 945 N N . LEU A 1 119 ? 17.581 -9.788 -11.900 1.00 94.56 119 LEU A N 1
ATOM 946 C CA . LEU A 1 119 ? 17.480 -8.859 -13.028 1.00 94.56 119 LEU A CA 1
ATOM 947 C C . LEU A 1 119 ? 18.034 -7.466 -12.693 1.00 94.56 119 LEU A C 1
ATOM 949 O O . LEU A 1 119 ? 18.443 -6.731 -13.597 1.00 94.56 119 LEU A O 1
ATOM 953 N N . GLU A 1 120 ? 18.086 -7.120 -11.404 1.00 94.31 120 GLU A N 1
ATOM 954 C CA . GLU A 1 120 ? 18.518 -5.819 -10.886 1.00 94.31 120 GLU A CA 1
ATOM 955 C C . GLU A 1 120 ? 19.841 -5.323 -11.499 1.00 94.31 120 GLU A C 1
ATOM 957 O O . GLU A 1 120 ? 19.853 -4.196 -12.002 1.00 94.31 120 GLU A O 1
ATOM 962 N N . PRO A 1 121 ? 20.933 -6.117 -11.578 1.00 94.81 121 PRO A N 1
ATOM 963 C CA . PRO A 1 121 ? 22.193 -5.623 -12.135 1.00 94.81 121 PRO A CA 1
ATOM 964 C C . PRO A 1 121 ? 22.075 -5.182 -13.600 1.00 94.81 121 PRO A C 1
ATOM 966 O O . PRO A 1 121 ? 22.689 -4.195 -14.009 1.00 94.81 121 PRO A O 1
ATOM 969 N N . GLY A 1 122 ? 21.267 -5.889 -14.397 1.00 95.12 122 GLY A N 1
ATOM 970 C CA . GLY A 1 122 ? 21.036 -5.549 -15.800 1.00 95.12 122 GLY A CA 1
ATOM 971 C C . GLY A 1 122 ? 20.218 -4.268 -15.956 1.00 95.12 122 GLY A C 1
ATOM 972 O O . GLY A 1 122 ? 20.498 -3.446 -16.836 1.00 95.12 122 GLY A O 1
ATOM 973 N N . VAL A 1 123 ? 19.226 -4.076 -15.085 1.00 95.19 123 VAL A N 1
ATOM 974 C CA . VAL A 1 123 ? 18.397 -2.869 -15.094 1.00 95.19 123 VAL A CA 1
ATOM 975 C C . VAL A 1 123 ? 19.201 -1.655 -14.633 1.00 95.19 123 VAL A C 1
ATOM 977 O O . VAL A 1 123 ? 19.204 -0.643 -15.330 1.00 95.19 123 VAL A O 1
ATOM 980 N N . LEU A 1 124 ? 19.964 -1.769 -13.542 1.00 94.88 124 LEU A N 1
ATOM 981 C CA . LEU A 1 124 ? 20.871 -0.716 -13.071 1.00 94.88 124 LEU A CA 1
ATOM 982 C C . LEU A 1 124 ? 21.832 -0.267 -14.182 1.00 94.88 124 LEU A C 1
ATOM 984 O O . LEU A 1 124 ? 21.929 0.926 -14.473 1.00 94.88 124 LEU A O 1
ATOM 988 N N . ALA A 1 125 ? 22.464 -1.220 -14.877 1.00 94.50 125 ALA A N 1
ATOM 989 C CA . ALA A 1 125 ? 23.348 -0.927 -16.002 1.00 94.50 125 ALA A CA 1
ATOM 990 C C . ALA A 1 125 ? 22.625 -0.205 -17.154 1.00 94.50 125 ALA A C 1
ATOM 992 O O . ALA A 1 125 ? 23.178 0.729 -17.734 1.00 94.50 125 ALA A O 1
ATOM 993 N N . SER A 1 126 ? 21.376 -0.583 -17.450 1.00 94.19 126 SER A N 1
ATOM 994 C CA . SER A 1 126 ? 20.545 0.073 -18.477 1.00 94.19 126 SER A CA 1
ATOM 995 C C . SER A 1 126 ? 20.192 1.519 -18.117 1.00 94.19 126 SER A C 1
ATOM 997 O O . SER A 1 126 ? 20.029 2.360 -19.001 1.00 94.19 126 SER A O 1
ATOM 999 N N . MET A 1 127 ? 20.114 1.823 -16.822 1.00 93.06 127 MET A N 1
ATOM 1000 C CA . MET A 1 127 ? 19.876 3.170 -16.303 1.00 93.06 127 MET A CA 1
ATOM 1001 C C . MET A 1 127 ? 21.164 3.988 -16.118 1.00 93.06 127 MET A C 1
ATOM 1003 O O . MET A 1 127 ? 21.093 5.176 -15.810 1.00 93.06 127 MET A O 1
ATOM 1007 N N . GLY A 1 128 ? 22.340 3.386 -16.328 1.00 93.31 128 GLY A N 1
ATOM 1008 C CA . GLY A 1 128 ? 23.633 4.023 -16.062 1.00 93.31 128 GLY A CA 1
ATOM 1009 C C . GLY A 1 128 ? 23.966 4.129 -14.570 1.00 93.31 128 GLY A C 1
ATOM 1010 O O . GLY A 1 128 ? 24.794 4.951 -14.178 1.00 93.31 128 GLY A O 1
ATOM 1011 N N . TRP A 1 129 ? 23.327 3.315 -13.729 1.00 94.00 129 TRP A N 1
ATOM 1012 C CA . TRP A 1 129 ? 23.532 3.284 -12.284 1.00 94.00 129 TRP A CA 1
ATOM 1013 C C . TRP A 1 129 ? 24.482 2.152 -11.896 1.00 94.00 129 TRP A C 1
ATOM 1015 O O . TRP A 1 129 ? 24.354 1.022 -12.359 1.00 94.00 129 TRP A O 1
ATOM 1025 N N . ALA A 1 130 ? 25.445 2.450 -11.020 1.00 90.69 130 ALA A N 1
ATOM 1026 C CA . ALA A 1 130 ? 26.430 1.462 -10.576 1.00 90.69 130 ALA A CA 1
ATOM 1027 C C . ALA A 1 130 ? 25.871 0.494 -9.519 1.00 90.69 130 ALA A C 1
ATOM 1029 O O . ALA A 1 130 ? 26.314 -0.647 -9.421 1.00 90.69 130 ALA A O 1
ATOM 1030 N N . SER A 1 131 ? 24.934 0.963 -8.694 1.00 91.81 131 SER A N 1
ATOM 1031 C CA . SER A 1 131 ? 24.301 0.191 -7.623 1.00 91.81 131 SER A CA 1
ATOM 1032 C C . SER A 1 131 ? 23.021 0.880 -7.151 1.00 91.81 131 SER A C 1
ATOM 1034 O O . SER A 1 131 ? 22.798 2.052 -7.463 1.00 91.81 131 SER A O 1
ATOM 1036 N N . MET A 1 132 ? 22.237 0.197 -6.314 1.00 87.19 132 MET A N 1
ATOM 1037 C CA . MET A 1 132 ? 21.043 0.757 -5.666 1.00 87.19 132 MET A CA 1
ATOM 1038 C C . MET A 1 132 ? 21.293 2.068 -4.900 1.00 87.19 132 MET A C 1
ATOM 1040 O O . MET A 1 132 ? 20.404 2.905 -4.817 1.00 87.19 132 MET A O 1
ATOM 1044 N N . GLN A 1 133 ? 22.507 2.299 -4.387 1.00 87.38 133 GLN A N 1
ATOM 1045 C CA . GLN A 1 133 ? 22.857 3.544 -3.680 1.00 87.38 133 GLN A CA 1
ATOM 1046 C C . GLN A 1 133 ? 22.920 4.773 -4.600 1.00 87.38 133 GLN A C 1
ATOM 1048 O O . GLN A 1 133 ? 22.913 5.902 -4.121 1.00 87.38 133 GLN A O 1
ATOM 1053 N N . HIS A 1 134 ? 23.016 4.552 -5.911 1.00 88.50 134 HIS A N 1
ATOM 1054 C CA . HIS A 1 134 ? 23.106 5.602 -6.923 1.00 88.50 134 HIS A CA 1
ATOM 1055 C C . HIS A 1 134 ? 21.766 5.871 -7.612 1.00 88.50 134 HIS A C 1
ATOM 1057 O O . HIS A 1 134 ? 21.699 6.738 -8.483 1.00 88.50 134 HIS A O 1
ATOM 1063 N N . VAL A 1 135 ? 20.713 5.137 -7.242 1.00 90.19 135 VAL A N 1
ATOM 1064 C CA . VAL A 1 135 ? 19.359 5.379 -7.737 1.00 90.19 135 VAL A CA 1
ATOM 1065 C C . VAL A 1 135 ? 18.875 6.696 -7.124 1.00 90.19 135 VAL A C 1
ATOM 1067 O O . VAL A 1 135 ? 18.838 6.810 -5.895 1.00 90.19 135 VAL A O 1
ATOM 1070 N N . PRO A 1 136 ? 18.537 7.718 -7.929 1.00 88.38 136 PRO A N 1
ATOM 1071 C CA . PRO A 1 136 ? 18.061 8.976 -7.379 1.00 88.38 136 PRO A CA 1
ATOM 1072 C C . PRO A 1 136 ? 16.684 8.788 -6.718 1.00 88.38 136 PRO A C 1
ATOM 1074 O O . PRO A 1 136 ? 15.912 7.924 -7.139 1.00 88.38 136 PRO A O 1
ATOM 1077 N N . PRO A 1 137 ? 16.339 9.594 -5.702 1.00 86.50 137 PRO A N 1
ATOM 1078 C CA . PRO A 1 137 ? 15.051 9.480 -5.025 1.00 86.50 137 PRO A CA 1
ATOM 1079 C C . PRO A 1 137 ? 13.883 9.776 -5.977 1.00 86.50 137 PRO A C 1
ATOM 1081 O O . PRO A 1 137 ? 13.986 10.647 -6.841 1.00 86.50 137 PRO A O 1
ATOM 1084 N N . GLY A 1 138 ? 12.763 9.081 -5.764 1.00 88.62 138 GLY A N 1
ATOM 1085 C CA . GLY A 1 138 ? 11.549 9.204 -6.575 1.00 88.62 138 GLY A CA 1
ATOM 1086 C C . GLY A 1 138 ? 11.536 8.297 -7.807 1.00 88.62 138 GLY A C 1
ATOM 1087 O O . GLY A 1 138 ? 12.423 7.465 -8.002 1.00 88.62 138 GLY A O 1
ATOM 1088 N N . GLU A 1 139 ? 10.495 8.457 -8.620 1.00 89.81 139 GLU A N 1
ATOM 1089 C CA . GLU A 1 139 ? 10.358 7.779 -9.907 1.00 89.81 139 GLU A CA 1
ATOM 1090 C C . GLU A 1 139 ? 10.947 8.627 -11.039 1.00 89.81 139 GLU A C 1
ATOM 1092 O O . GLU A 1 139 ? 10.791 9.850 -11.080 1.00 89.81 139 GLU A O 1
ATOM 1097 N N . HIS A 1 140 ? 11.605 7.962 -11.986 1.00 92.44 140 HIS A N 1
ATOM 1098 C CA . HIS A 1 140 ? 12.283 8.587 -13.119 1.00 92.44 140 HIS A CA 1
ATOM 1099 C C . HIS A 1 140 ? 11.670 8.101 -14.415 1.00 92.44 140 HIS A C 1
ATOM 1101 O O . HIS A 1 140 ? 11.546 6.898 -14.616 1.00 92.44 140 HIS A O 1
ATOM 1107 N N . ILE A 1 141 ? 11.327 9.024 -15.310 1.00 94.31 141 ILE A N 1
ATOM 1108 C CA . ILE A 1 141 ? 10.842 8.689 -16.650 1.00 94.31 141 ILE A CA 1
ATOM 1109 C C . ILE A 1 141 ? 11.945 8.005 -17.471 1.00 94.31 141 ILE A C 1
ATOM 1111 O O . ILE A 1 141 ? 13.092 8.460 -17.492 1.00 94.31 141 ILE A O 1
ATOM 1115 N N . LEU A 1 142 ? 11.603 6.921 -18.169 1.00 95.12 142 LEU A N 1
ATOM 1116 C CA . LEU A 1 142 ? 12.541 6.204 -19.034 1.00 95.12 142 LEU A CA 1
ATOM 1117 C C . LEU A 1 142 ? 12.510 6.777 -20.449 1.00 95.12 142 LEU A C 1
ATOM 1119 O O . LEU A 1 142 ? 11.455 7.026 -21.033 1.00 95.12 142 LEU A O 1
ATOM 1123 N N . THR A 1 143 ? 13.687 6.893 -21.055 1.00 95.12 143 THR A N 1
ATOM 1124 C CA . THR A 1 143 ? 13.807 7.117 -22.500 1.00 95.12 143 THR A CA 1
ATOM 1125 C C . THR A 1 143 ? 13.377 5.873 -23.279 1.00 95.12 143 THR A C 1
ATOM 1127 O O . THR A 1 143 ? 13.426 4.751 -22.775 1.00 95.12 143 THR A O 1
ATOM 1130 N N . THR A 1 144 ? 13.020 6.034 -24.555 1.00 93.38 144 THR A N 1
ATOM 1131 C CA . THR A 1 144 ? 12.616 4.912 -25.421 1.00 93.38 144 THR A CA 1
ATOM 1132 C C . THR A 1 144 ? 13.643 3.774 -25.467 1.00 93.38 144 THR A C 1
ATOM 1134 O O . THR A 1 144 ? 13.258 2.607 -25.552 1.00 93.38 144 THR A O 1
ATOM 1137 N N . ASP A 1 145 ? 14.938 4.083 -25.404 1.00 95.31 145 ASP A N 1
ATOM 1138 C CA . ASP A 1 145 ? 15.988 3.062 -25.423 1.00 95.31 145 ASP A CA 1
ATOM 1139 C C . ASP A 1 145 ? 16.133 2.358 -24.069 1.00 95.31 145 ASP A C 1
ATOM 1141 O O . ASP A 1 145 ? 16.279 1.135 -24.040 1.00 95.31 145 ASP A O 1
ATOM 1145 N N . GLN A 1 146 ? 15.978 3.088 -22.958 1.00 96.62 146 GLN A N 1
ATOM 1146 C CA . GLN A 1 146 ? 15.906 2.492 -21.619 1.00 96.62 146 GLN A CA 1
ATOM 1147 C C . GLN A 1 146 ? 14.696 1.564 -21.487 1.00 96.62 146 GLN A C 1
ATOM 1149 O O . GL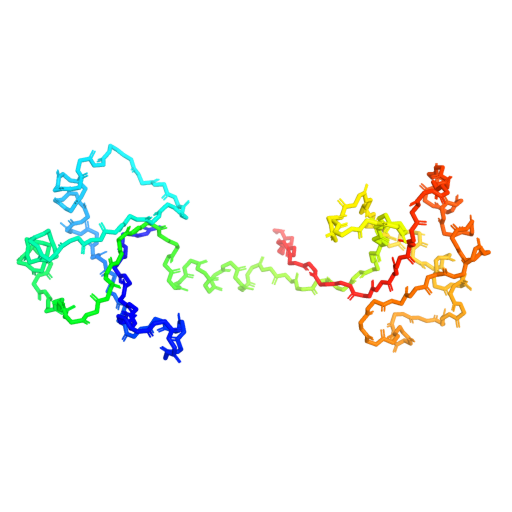N A 1 146 ? 14.855 0.438 -21.028 1.00 96.62 146 GLN A O 1
ATOM 1154 N N . VAL A 1 147 ? 13.513 1.972 -21.966 1.00 96.44 147 VAL A N 1
ATOM 1155 C CA . VAL A 1 147 ? 12.309 1.119 -21.956 1.00 96.44 147 VAL A CA 1
ATOM 1156 C C . VAL A 1 147 ? 12.565 -0.192 -22.692 1.00 96.44 147 VAL A C 1
ATOM 1158 O O . VAL A 1 147 ? 12.285 -1.263 -22.161 1.00 96.44 147 VAL A O 1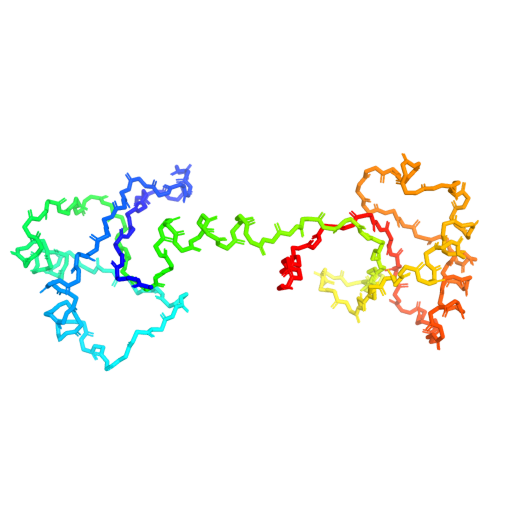
ATOM 1161 N N . LYS A 1 148 ? 13.138 -0.140 -23.900 1.00 95.88 148 LYS A N 1
ATOM 1162 C CA . LYS A 1 148 ? 13.458 -1.356 -24.665 1.00 95.88 148 LYS A CA 1
ATOM 1163 C C . LYS A 1 148 ? 14.459 -2.248 -23.934 1.00 95.88 148 LYS A C 1
ATOM 1165 O O . LYS A 1 148 ? 14.308 -3.466 -23.973 1.00 95.88 148 LYS A O 1
ATOM 1170 N N . ALA A 1 149 ? 15.483 -1.662 -23.314 1.00 96.75 149 ALA A N 1
ATOM 1171 C CA . ALA A 1 149 ? 16.496 -2.409 -22.579 1.00 96.75 149 ALA A CA 1
ATOM 1172 C C . ALA A 1 149 ? 15.896 -3.105 -21.350 1.00 96.75 149 ALA A C 1
ATOM 1174 O O . ALA A 1 149 ? 16.064 -4.314 -21.199 1.00 96.75 149 ALA A O 1
ATOM 1175 N N . VAL A 1 150 ? 15.136 -2.372 -20.533 1.00 95.88 150 VAL A N 1
ATOM 1176 C CA . VAL A 1 150 ? 14.494 -2.896 -19.320 1.00 95.88 150 VAL A CA 1
ATOM 1177 C C . VAL A 1 150 ? 13.449 -3.954 -19.666 1.00 95.88 150 VAL A C 1
ATOM 1179 O O . VAL A 1 150 ? 13.518 -5.058 -19.140 1.00 95.88 150 VAL A O 1
ATOM 1182 N N . MET A 1 151 ? 12.551 -3.692 -20.619 1.00 95.75 151 MET A N 1
ATOM 1183 C CA . MET A 1 151 ? 11.527 -4.667 -21.019 1.00 95.75 151 MET A CA 1
ATOM 1184 C C . MET A 1 151 ? 12.125 -5.947 -21.599 1.00 95.75 151 MET A C 1
ATOM 1186 O O . MET A 1 151 ? 11.645 -7.042 -21.323 1.00 95.75 151 MET A O 1
ATOM 1190 N N . LYS A 1 152 ? 13.239 -5.843 -22.333 1.00 96.31 152 LYS A N 1
ATOM 1191 C CA . LYS A 1 152 ? 13.975 -7.021 -22.802 1.00 96.31 152 LYS A CA 1
ATOM 1192 C C . LYS A 1 152 ? 14.536 -7.859 -21.648 1.00 96.31 152 LYS A C 1
ATOM 1194 O O . LYS A 1 152 ? 14.575 -9.078 -21.774 1.00 96.31 152 LYS A O 1
ATOM 1199 N N . ILE A 1 153 ? 14.996 -7.222 -20.569 1.00 96.06 153 ILE A N 1
ATOM 1200 C CA . ILE A 1 153 ? 15.499 -7.910 -19.371 1.00 96.06 153 ILE A CA 1
ATOM 1201 C C . ILE A 1 153 ? 14.350 -8.593 -18.623 1.00 96.06 153 ILE A C 1
ATOM 1203 O O . ILE A 1 153 ? 14.505 -9.734 -18.202 1.00 96.06 153 ILE A O 1
ATOM 1207 N N . LEU A 1 154 ? 13.205 -7.916 -18.506 1.00 94.31 154 LEU A N 1
ATOM 1208 C CA . LEU A 1 154 ? 11.993 -8.469 -17.892 1.00 94.31 154 LEU A CA 1
ATOM 1209 C C . LEU A 1 154 ? 11.367 -9.595 -18.732 1.00 94.31 154 LEU A C 1
ATOM 1211 O O . LEU A 1 154 ? 10.705 -10.474 -18.195 1.00 94.31 154 LEU A O 1
ATOM 1215 N N . GLY A 1 155 ? 11.630 -9.609 -20.043 1.00 94.62 155 GLY A N 1
ATOM 1216 C CA . GLY A 1 155 ? 11.035 -10.560 -20.983 1.00 94.62 155 GLY A CA 1
ATOM 1217 C C . GLY A 1 155 ? 9.655 -10.132 -21.492 1.00 94.62 155 GLY A C 1
ATOM 1218 O O . GLY A 1 155 ? 8.992 -10.912 -22.175 1.00 94.62 155 GLY A O 1
ATOM 1219 N N . ASP A 1 156 ? 9.253 -8.894 -21.211 1.00 94.75 156 ASP A N 1
ATOM 1220 C CA . ASP A 1 156 ? 7.931 -8.360 -21.515 1.00 94.75 156 ASP A CA 1
ATOM 1221 C C . ASP A 1 156 ? 7.915 -7.521 -22.807 1.00 94.75 156 ASP A C 1
ATOM 1223 O O . ASP A 1 156 ? 8.921 -6.919 -23.204 1.00 94.75 156 ASP A O 1
ATOM 1227 N N . PRO A 1 157 ? 6.775 -7.463 -23.520 1.00 94.62 157 PRO A N 1
ATOM 1228 C CA . PRO A 1 157 ? 6.641 -6.628 -24.704 1.00 94.62 157 PRO A CA 1
ATOM 1229 C C . PRO A 1 157 ? 6.535 -5.139 -24.342 1.00 94.62 157 PRO A C 1
ATOM 1231 O O . PRO A 1 157 ? 5.786 -4.741 -23.453 1.00 94.62 157 PRO A O 1
ATOM 1234 N N . VAL A 1 158 ? 7.208 -4.282 -25.116 1.00 94.50 158 VAL A N 1
ATOM 1235 C CA . VAL A 1 158 ? 7.073 -2.822 -24.981 1.00 94.50 158 VAL A CA 1
ATOM 1236 C C . VAL A 1 158 ? 5.707 -2.368 -25.500 1.00 94.50 158 VAL A C 1
ATOM 1238 O O . VAL A 1 158 ? 5.422 -2.493 -26.697 1.00 94.50 158 VAL A O 1
ATOM 1241 N N . ARG A 1 159 ? 4.895 -1.767 -24.627 1.00 94.00 159 ARG A N 1
ATOM 1242 C CA . ARG A 1 159 ? 3.652 -1.082 -25.001 1.00 94.00 159 ARG A CA 1
ATOM 1243 C C . ARG A 1 159 ? 3.951 0.367 -25.384 1.00 94.00 159 ARG A C 1
ATOM 1245 O O . ARG A 1 159 ? 4.665 1.065 -24.676 1.00 94.00 159 ARG A O 1
ATOM 1252 N N . ARG A 1 160 ? 3.462 0.811 -26.545 1.00 90.50 160 ARG A N 1
ATOM 1253 C CA . ARG A 1 160 ? 3.780 2.145 -27.108 1.00 90.50 160 ARG A CA 1
ATOM 1254 C C . ARG A 1 160 ? 2.828 3.245 -26.648 1.00 90.50 160 ARG A C 1
ATOM 1256 O O . ARG A 1 160 ? 3.127 4.415 -26.836 1.00 90.50 160 ARG A O 1
ATOM 1263 N N . ASP A 1 161 ? 1.695 2.843 -26.099 1.00 91.44 161 ASP A N 1
ATOM 1264 C CA . ASP A 1 161 ? 0.665 3.671 -25.478 1.00 91.44 161 ASP A CA 1
ATOM 1265 C C . ASP A 1 161 ? 1.030 4.100 -24.047 1.00 91.44 161 ASP A C 1
ATOM 1267 O O . ASP A 1 161 ? 0.323 4.918 -23.463 1.00 91.44 161 ASP A O 1
ATOM 1271 N N . LEU A 1 162 ? 2.122 3.562 -23.486 1.00 93.38 162 LEU A N 1
ATOM 1272 C CA . LEU A 1 162 ? 2.543 3.829 -22.116 1.00 93.38 162 LEU A CA 1
ATOM 1273 C C . LEU A 1 162 ? 3.802 4.700 -22.041 1.00 93.38 162 LEU A C 1
ATOM 1275 O O . LEU A 1 162 ? 4.767 4.509 -22.785 1.00 93.38 162 LEU A O 1
ATOM 1279 N N . VAL A 1 163 ? 3.806 5.606 -21.066 1.00 94.12 163 VAL A N 1
ATOM 1280 C CA . VAL A 1 163 ? 5.001 6.256 -20.528 1.00 94.12 163 VAL A CA 1
ATOM 1281 C C . VAL A 1 163 ? 5.450 5.462 -19.311 1.00 94.12 163 VAL A C 1
ATOM 1283 O O . VAL A 1 163 ? 4.665 5.223 -18.394 1.00 94.12 163 VAL A O 1
ATOM 1286 N N . TYR A 1 164 ? 6.714 5.045 -19.319 1.00 95.50 164 TYR A N 1
ATOM 1287 C CA . TYR A 1 164 ? 7.281 4.219 -18.262 1.00 95.50 164 TYR A CA 1
ATOM 1288 C C . TYR A 1 164 ? 8.143 5.030 -17.305 1.00 95.50 164 TYR A C 1
ATOM 1290 O O . TYR A 1 164 ? 8.896 5.915 -17.722 1.00 95.50 164 TYR A O 1
ATOM 1298 N N . TYR A 1 165 ? 8.079 4.641 -16.040 1.00 95.44 165 TYR A N 1
ATOM 1299 C CA . TYR A 1 165 ? 8.830 5.206 -14.933 1.00 95.44 165 TYR A CA 1
ATOM 1300 C C . TYR A 1 165 ? 9.525 4.087 -14.161 1.00 95.44 165 TYR A C 1
ATOM 1302 O O . TYR A 1 165 ? 9.025 2.969 -14.123 1.00 95.44 165 TYR A O 1
ATOM 1310 N N . ILE A 1 166 ? 10.675 4.365 -13.553 1.00 95.69 166 ILE A N 1
ATOM 1311 C CA . ILE A 1 166 ? 11.371 3.426 -12.665 1.00 95.69 166 ILE A CA 1
ATOM 1312 C C . ILE A 1 166 ? 11.823 4.140 -11.403 1.00 95.69 166 ILE A C 1
ATOM 1314 O O . ILE A 1 166 ? 12.304 5.273 -11.456 1.00 95.69 166 ILE A O 1
ATOM 1318 N N . GLY A 1 167 ? 11.702 3.469 -10.267 1.00 94.00 167 GLY A N 1
ATOM 1319 C CA . GLY A 1 167 ? 12.109 4.012 -8.980 1.00 94.00 167 GLY A CA 1
ATOM 1320 C C . GLY A 1 167 ? 12.505 2.922 -7.997 1.00 94.00 167 GLY A C 1
ATOM 1321 O O . GLY A 1 167 ? 12.229 1.739 -8.201 1.00 94.00 167 GLY A O 1
ATOM 1322 N N . ALA A 1 168 ? 13.173 3.337 -6.922 1.00 92.25 168 ALA A N 1
ATOM 1323 C CA . ALA A 1 168 ? 13.391 2.483 -5.766 1.00 92.25 168 ALA A CA 1
ATOM 1324 C C . ALA A 1 168 ? 12.127 2.485 -4.893 1.00 92.25 168 ALA A C 1
ATOM 1326 O O . ALA A 1 168 ? 11.712 3.527 -4.385 1.00 92.25 168 ALA A O 1
ATOM 1327 N N . CYS A 1 169 ? 11.542 1.310 -4.699 1.00 89.06 169 CYS A N 1
ATOM 1328 C CA . CYS A 1 169 ? 10.370 1.082 -3.869 1.00 89.06 169 CYS A CA 1
ATOM 1329 C C . CYS A 1 169 ? 10.757 0.325 -2.601 1.00 89.06 169 CYS A C 1
ATOM 1331 O O . CYS A 1 169 ? 11.763 -0.384 -2.557 1.00 89.06 169 CYS A O 1
ATOM 1333 N N . VAL A 1 170 ? 9.935 0.461 -1.563 1.00 86.00 170 VAL A N 1
ATOM 1334 C CA . VAL A 1 170 ? 10.086 -0.283 -0.312 1.00 86.00 170 VAL A CA 1
ATOM 1335 C C . VAL A 1 170 ? 8.920 -1.242 -0.185 1.00 86.00 170 VAL A C 1
ATOM 1337 O O . VAL A 1 170 ? 7.765 -0.822 -0.205 1.00 86.00 170 VAL A O 1
ATOM 1340 N N . LYS A 1 171 ? 9.220 -2.525 0.004 1.00 84.19 171 LYS A N 1
ATOM 1341 C CA . LYS A 1 171 ? 8.227 -3.504 0.443 1.00 84.19 171 LYS A CA 1
ATOM 1342 C C . LYS A 1 171 ? 8.604 -4.070 1.790 1.00 84.19 171 LYS A C 1
ATOM 1344 O O . LYS A 1 171 ? 9.775 -4.273 2.099 1.00 84.19 171 LYS A O 1
ATOM 1349 N N . ARG A 1 172 ? 7.583 -4.353 2.588 1.00 80.94 172 ARG A N 1
ATOM 1350 C CA . ARG A 1 172 ? 7.737 -5.077 3.844 1.00 80.94 172 ARG A CA 1
ATOM 1351 C C . ARG A 1 172 ? 7.530 -6.548 3.576 1.00 80.94 172 ARG A C 1
ATOM 1353 O O . ARG A 1 172 ? 6.450 -6.953 3.156 1.00 80.94 172 ARG A O 1
ATOM 1360 N N . VAL A 1 173 ? 8.569 -7.329 3.820 1.00 80.00 173 VAL A N 1
ATOM 1361 C CA . VAL A 1 173 ? 8.520 -8.785 3.707 1.00 80.00 173 VAL A CA 1
ATOM 1362 C C . VAL A 1 173 ? 8.661 -9.410 5.091 1.00 80.00 173 VAL A C 1
ATOM 1364 O O . VAL A 1 173 ? 9.434 -8.897 5.903 1.00 80.00 173 VAL A O 1
ATOM 1367 N N . PRO A 1 174 ? 7.910 -10.484 5.396 1.00 75.94 174 PRO A N 1
ATOM 1368 C CA . PRO A 1 174 ? 8.059 -11.211 6.653 1.00 75.94 174 PRO A CA 1
ATOM 1369 C C . PRO A 1 174 ? 9.500 -11.687 6.861 1.00 75.94 174 PRO A C 1
ATOM 1371 O O . PRO A 1 174 ? 10.151 -12.116 5.906 1.00 75.94 174 PRO A O 1
ATOM 1374 N N . LEU A 1 175 ? 9.992 -11.634 8.100 1.00 71.56 175 LEU A N 1
ATOM 1375 C CA . LEU A 1 175 ? 11.255 -12.272 8.462 1.00 71.56 175 LEU A CA 1
ATOM 1376 C C . LEU A 1 175 ? 11.166 -13.785 8.184 1.00 71.56 175 LEU A C 1
ATOM 1378 O O . LEU A 1 175 ? 10.129 -14.394 8.473 1.00 71.56 175 LEU A O 1
ATOM 1382 N N . PRO A 1 176 ? 12.222 -14.407 7.627 1.00 64.25 176 PRO A N 1
ATOM 1383 C CA . PRO A 1 176 ? 12.282 -15.859 7.527 1.00 64.25 176 PRO A CA 1
ATOM 1384 C C . PRO A 1 176 ? 12.201 -16.473 8.933 1.00 64.25 176 PRO A C 1
ATOM 1386 O O . PRO A 1 176 ? 12.819 -15.961 9.867 1.00 64.25 176 PRO A O 1
ATOM 1389 N N . SER A 1 177 ? 11.385 -17.525 9.065 1.00 63.22 177 SER A N 1
ATOM 1390 C CA . SER A 1 177 ? 11.104 -18.241 10.322 1.00 63.22 177 SER A CA 1
ATOM 1391 C C . SER A 1 177 ? 12.309 -18.994 10.873 1.00 63.22 177 SER A C 1
ATOM 1393 O O . SER A 1 177 ? 13.109 -19.497 10.051 1.00 63.22 177 SER A O 1
#

Foldseek 3Di:
DFKKKFFAAPDPVPDRDTPDIDTQDPVQRVVLCVLVVHPDADEPDKAWQQPVSQVVSCVSRVHDDDNNTRMIMHDHDDPVRVVVLVVQWDKDK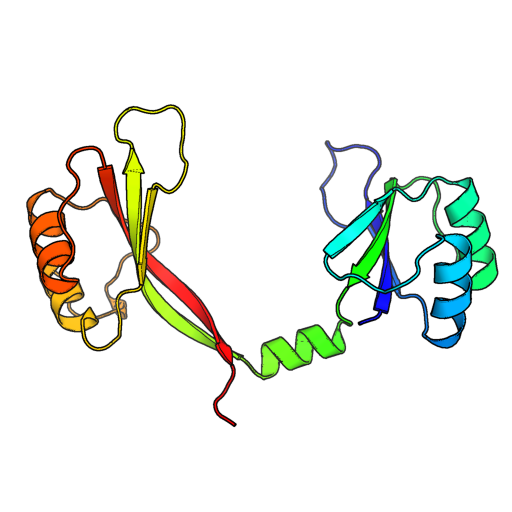FKKKWKDFPDDPDRDTPDIDTQDPVLRCQLCVLVVHPDPVRFDADKDWDDPSSQVSSCVSVVHDDDPRITMIMHIDIDIDGHDD

Sequence (177 aa):
MLIAIAGFPADSSKDDSVKLRINVKPEFERTVMDLMGWKHLEIGHWEPLISIRAQQISAVINETISTDLNLSIGVRFSDEEVAERHRNTVEVIFLSISGFYSDSWDDSLQYEGDITQELEPGVLASMGWASMQHVPPGEHILTTDQVKAVMKILGDPVRRDLVYYIGACVKRVPLPS

pLDDT: mean 87.12, std 9.12, range [53.0, 96.75]

Radius of gyration: 23.65 Å; chains: 1; bounding box: 54×40×58 Å

Secondary structure (DSSP, 8-state):
-EEEEEEE-S-TTS--S-SEEEEPPHHHHHHHHHHHT-SS--BT-EEE--HHHHHHHHHHHT----TTSEEEEEEE--HHHHHHHHHTEEEEEEEEEEEEESS-S---EEEEEE--TTTHHHHHHHHT-SSGGGSPSSEEEPPHHHHHHHHHHHTPPPPTTEEEEEEEEEEEEEPP-